Protein AF-A0A969GDG1-F1 (afdb_monomer_lite)

Sequence (138 aa):
MEKGYKIWYPQNDKEAIEKSVIDDVAILPSLPHFENSINSIISEIDVIWFDANKPVNFFEVEHSTPIYSGLLRFNDVLLTIGKVDNFNIVADSERESKFGREVNRPTFRASKLSEKVTFLNYQNIYQWFINISSQEKL

Structure (mmCIF, N/CA/C/O backbone):
data_AF-A0A969GDG1-F1
#
_entry.id   AF-A0A969GDG1-F1
#
loop_
_atom_site.group_PDB
_atom_site.id
_atom_site.type_symbol
_atom_site.label_atom_id
_atom_site.label_alt_id
_atom_site.label_comp_id
_atom_site.label_asym_id
_atom_site.label_entity_id
_atom_site.label_seq_id
_atom_site.pdbx_PDB_ins_code
_atom_site.Cartn_x
_atom_site.Cartn_y
_atom_site.Cartn_z
_atom_site.occupancy
_atom_site.B_iso_or_equiv
_atom_site.auth_seq_id
_atom_site.auth_comp_id
_atom_site.auth_asym_id
_atom_site.auth_atom_id
_atom_site.pdbx_PDB_model_num
ATOM 1 N N . MET A 1 1 ? 0.940 -23.645 4.297 1.00 44.00 1 MET A N 1
ATOM 2 C CA . MET A 1 1 ? 1.827 -22.638 3.684 1.00 44.00 1 MET A CA 1
ATOM 3 C C . MET A 1 1 ? 2.497 -23.303 2.488 1.00 44.00 1 MET A C 1
ATOM 5 O O . MET A 1 1 ? 3.371 -24.122 2.699 1.00 44.00 1 MET A O 1
ATOM 9 N N . GLU A 1 2 ? 2.010 -23.098 1.260 1.00 43.97 2 GLU A N 1
ATOM 10 C CA . GLU A 1 2 ? 2.427 -23.922 0.097 1.00 43.97 2 GLU A CA 1
ATOM 11 C C . GLU A 1 2 ? 3.107 -23.123 -1.028 1.00 43.97 2 GLU A C 1
ATOM 13 O O . GLU A 1 2 ? 3.573 -23.713 -1.994 1.00 43.97 2 GLU A O 1
ATOM 18 N N . LYS A 1 3 ? 3.214 -21.790 -0.916 1.00 56.88 3 LYS A N 1
ATOM 19 C CA . LYS A 1 3 ? 3.734 -20.943 -2.007 1.00 56.88 3 LYS A CA 1
ATOM 20 C C . LYS A 1 3 ? 5.175 -20.449 -1.870 1.00 56.88 3 LYS A C 1
ATOM 22 O O . LYS A 1 3 ? 5.673 -19.825 -2.795 1.00 56.88 3 LYS A O 1
ATOM 27 N N . GLY A 1 4 ? 5.872 -20.730 -0.767 1.00 72.75 4 GLY A N 1
ATOM 28 C CA . GLY A 1 4 ? 7.290 -20.357 -0.637 1.00 72.75 4 GLY A CA 1
ATOM 29 C C . GLY A 1 4 ? 7.574 -18.856 -0.815 1.00 72.75 4 GLY A C 1
ATOM 30 O O . GLY A 1 4 ? 8.692 -18.491 -1.185 1.00 72.75 4 GLY A O 1
ATOM 31 N N . TYR A 1 5 ? 6.572 -17.995 -0.587 1.00 84.44 5 TYR A N 1
ATOM 32 C CA . TYR A 1 5 ? 6.747 -16.550 -0.655 1.00 84.44 5 TYR A CA 1
ATOM 33 C C . TYR A 1 5 ? 7.775 -16.091 0.362 1.00 84.44 5 TYR A C 1
ATOM 35 O O . TYR A 1 5 ? 7.871 -16.627 1.470 1.00 84.44 5 TYR A O 1
ATOM 43 N N . LYS A 1 6 ? 8.529 -15.072 -0.037 1.00 88.62 6 LYS A N 1
ATOM 44 C CA . LYS A 1 6 ? 9.510 -14.443 0.828 1.00 88.62 6 LYS A CA 1
ATOM 45 C C . LYS A 1 6 ? 8.993 -13.102 1.307 1.00 88.62 6 LYS A C 1
ATOM 47 O O . LYS A 1 6 ? 8.387 -12.368 0.533 1.00 88.62 6 LYS A O 1
ATOM 52 N N . ILE A 1 7 ? 9.250 -12.770 2.562 1.00 89.56 7 ILE A N 1
ATOM 53 C CA . ILE A 1 7 ? 8.826 -11.503 3.151 1.00 89.56 7 ILE A CA 1
ATOM 54 C C . ILE A 1 7 ? 10.032 -10.587 3.286 1.00 89.56 7 ILE A C 1
ATOM 56 O O . ILE A 1 7 ? 11.091 -10.998 3.753 1.00 89.56 7 ILE A O 1
ATOM 60 N N . TRP A 1 8 ? 9.865 -9.335 2.893 1.00 91.62 8 TRP A N 1
ATOM 61 C CA . TRP A 1 8 ? 10.786 -8.263 3.225 1.00 91.62 8 TRP A CA 1
ATOM 62 C C . TRP A 1 8 ? 10.059 -7.187 4.028 1.00 91.62 8 TRP A C 1
ATOM 64 O O . TRP A 1 8 ? 8.874 -6.942 3.814 1.00 91.62 8 TRP A O 1
ATOM 74 N N . TYR A 1 9 ? 10.793 -6.556 4.935 1.00 90.56 9 TYR A N 1
ATOM 75 C CA . TYR A 1 9 ? 10.368 -5.406 5.720 1.00 90.56 9 TYR A CA 1
ATOM 76 C C . TYR A 1 9 ? 11.615 -4.603 6.151 1.00 90.56 9 TYR A C 1
ATOM 78 O O . TYR A 1 9 ? 12.728 -5.170 6.154 1.00 90.56 9 TYR A O 1
ATOM 86 N N . PRO A 1 10 ? 11.478 -3.301 6.470 1.00 86.56 10 PRO A N 1
ATOM 87 C CA . PRO A 1 10 ? 12.599 -2.425 6.795 1.00 86.56 10 PRO A CA 1
ATOM 88 C C . PRO A 1 10 ? 13.450 -2.933 7.963 1.00 86.56 10 PRO A C 1
ATOM 90 O O . PRO A 1 10 ? 12.981 -3.578 8.897 1.00 86.56 10 PRO A O 1
ATOM 93 N N . GLN A 1 11 ? 14.752 -2.635 7.922 1.00 71.88 11 GLN A N 1
ATOM 94 C CA . GLN A 1 11 ? 15.712 -3.170 8.893 1.00 71.88 11 GLN A CA 1
ATOM 95 C C . GLN A 1 11 ? 15.454 -2.692 10.327 1.00 71.88 11 GLN A C 1
ATOM 97 O O . GLN A 1 11 ? 15.701 -3.452 11.260 1.00 71.88 11 GLN A O 1
ATOM 102 N N . ASN A 1 12 ? 14.923 -1.480 10.495 1.00 70.94 12 ASN A N 1
ATOM 103 C CA . ASN A 1 12 ? 14.594 -0.925 11.809 1.00 70.94 12 ASN A CA 1
ATOM 104 C C . ASN A 1 12 ? 13.468 -1.708 12.510 1.00 70.94 12 ASN A C 1
ATOM 106 O O . ASN A 1 12 ? 13.399 -1.697 13.733 1.00 70.94 12 ASN A O 1
ATOM 110 N N . ASP A 1 13 ? 12.660 -2.455 11.752 1.00 65.88 13 ASP A N 1
ATOM 111 C CA . ASP A 1 13 ? 11.546 -3.247 12.278 1.00 65.88 13 ASP A CA 1
ATOM 112 C C . ASP A 1 13 ? 11.932 -4.723 12.516 1.00 65.88 13 ASP A C 1
ATOM 114 O O . ASP A 1 13 ? 11.159 -5.500 13.075 1.00 65.88 13 ASP A O 1
ATOM 118 N N . LYS A 1 14 ? 13.159 -5.137 12.147 1.00 62.78 14 LYS A N 1
ATOM 119 C CA . LYS A 1 14 ? 13.677 -6.516 12.324 1.00 62.78 14 LYS A CA 1
ATOM 120 C C . LYS A 1 14 ? 13.886 -6.935 13.770 1.00 62.78 14 LYS A C 1
ATOM 122 O O . LYS A 1 14 ? 13.854 -8.132 14.043 1.00 62.78 14 LYS A O 1
ATOM 127 N N . GLU A 1 15 ? 14.061 -5.990 14.683 1.00 57.09 15 GLU A N 1
ATOM 128 C CA . GLU A 1 15 ? 14.284 -6.287 16.101 1.00 57.09 15 GLU A CA 1
ATOM 129 C C . GLU A 1 15 ? 12.974 -6.508 16.877 1.00 57.09 15 GLU A C 1
ATOM 131 O O . GLU A 1 15 ? 12.999 -7.114 17.947 1.00 57.09 15 GLU A O 1
ATOM 136 N N . ALA A 1 16 ? 11.830 -6.076 16.329 1.00 59.38 16 ALA A N 1
ATOM 137 C CA . ALA A 1 16 ? 10.531 -6.104 17.005 1.00 59.38 16 ALA A CA 1
ATOM 138 C C . ALA A 1 16 ? 9.683 -7.361 16.723 1.00 59.38 16 ALA A C 1
ATOM 140 O O . ALA A 1 16 ? 8.634 -7.534 17.342 1.00 59.38 16 ALA A O 1
ATOM 141 N N . ILE A 1 17 ? 10.105 -8.242 15.807 1.00 61.72 17 ILE A N 1
ATOM 142 C CA . ILE A 1 17 ? 9.336 -9.443 15.443 1.00 61.72 17 ILE A CA 1
ATOM 143 C C . ILE A 1 17 ? 9.868 -10.656 16.207 1.00 61.72 17 ILE A C 1
ATOM 145 O O . ILE A 1 17 ? 11.030 -11.044 16.067 1.00 61.72 17 ILE A O 1
ATOM 149 N N . GLU A 1 18 ? 9.006 -11.276 17.014 1.00 57.34 18 GLU A N 1
ATOM 150 C CA . GLU A 1 18 ? 9.342 -12.496 17.746 1.00 57.34 18 GLU A CA 1
ATOM 151 C C . GLU A 1 18 ? 9.726 -13.625 16.777 1.00 57.34 18 GLU A C 1
ATOM 153 O O . GLU A 1 18 ? 8.998 -13.933 15.833 1.00 57.34 18 GLU A O 1
ATOM 158 N N . LYS A 1 19 ? 10.863 -14.288 17.033 1.00 55.69 19 LYS A N 1
ATOM 159 C CA . LYS A 1 19 ? 11.350 -15.422 16.222 1.00 55.69 19 LYS A CA 1
ATOM 160 C C . LYS A 1 19 ? 10.306 -16.533 16.046 1.00 55.69 19 LYS A C 1
ATOM 162 O O . LYS A 1 19 ? 10.242 -17.124 14.978 1.00 55.69 19 LYS A O 1
ATOM 167 N N . SER A 1 20 ? 9.447 -16.740 17.043 1.00 55.00 20 SER A N 1
ATOM 168 C CA . SER A 1 20 ? 8.332 -17.699 17.020 1.00 55.00 20 SER A CA 1
ATOM 169 C C . SER A 1 20 ? 7.312 -17.448 15.902 1.00 55.00 20 SER A C 1
ATOM 171 O O . SER A 1 20 ? 6.614 -18.373 15.499 1.00 55.00 20 SER A O 1
ATOM 173 N N . VAL A 1 21 ? 7.213 -16.217 15.389 1.00 58.66 21 VAL A N 1
ATOM 174 C CA . VAL A 1 21 ? 6.320 -15.845 14.275 1.00 58.66 21 VAL A CA 1
ATOM 175 C C . VAL A 1 21 ? 6.963 -16.152 12.914 1.00 58.66 21 VAL A C 1
ATOM 177 O O . VAL A 1 21 ? 6.272 -16.272 11.905 1.00 58.66 21 VAL A O 1
ATOM 180 N N . ILE A 1 22 ? 8.290 -16.288 12.880 1.00 61.12 22 ILE A N 1
ATOM 181 C CA . ILE A 1 22 ? 9.108 -16.323 11.662 1.00 61.12 22 ILE A CA 1
ATOM 182 C C . ILE A 1 22 ? 9.456 -17.754 11.232 1.00 61.12 22 ILE A C 1
ATOM 184 O O . ILE A 1 22 ? 9.777 -17.958 10.064 1.00 61.12 22 ILE A O 1
ATOM 188 N N . ASP A 1 23 ? 9.390 -18.735 12.136 1.00 56.66 23 ASP A N 1
ATOM 189 C CA . ASP A 1 23 ? 10.027 -20.052 11.963 1.00 56.66 23 ASP A CA 1
ATOM 190 C C . ASP A 1 23 ? 9.601 -20.840 10.697 1.00 56.66 23 ASP A C 1
ATOM 192 O O . ASP A 1 23 ? 10.374 -21.671 10.224 1.00 56.66 23 ASP A O 1
ATOM 196 N N . ASP A 1 24 ? 8.459 -20.518 10.073 1.00 61.56 24 ASP A N 1
ATOM 197 C CA . ASP A 1 24 ? 7.986 -21.136 8.818 1.00 61.56 24 ASP A CA 1
ATOM 198 C C . ASP A 1 24 ? 8.042 -20.213 7.574 1.00 61.56 24 ASP A C 1
ATOM 200 O O . ASP A 1 24 ? 7.622 -20.606 6.479 1.00 61.56 24 ASP A O 1
ATOM 204 N N . VAL A 1 25 ? 8.551 -18.979 7.698 1.00 70.25 25 VAL A N 1
ATOM 205 C CA . VAL A 1 25 ? 8.508 -17.955 6.638 1.00 70.25 25 VAL A CA 1
ATOM 206 C C . VAL A 1 25 ? 9.906 -17.510 6.205 1.00 70.25 25 VAL A C 1
ATOM 208 O O . VAL A 1 25 ? 10.740 -17.085 7.001 1.00 70.25 25 VAL A 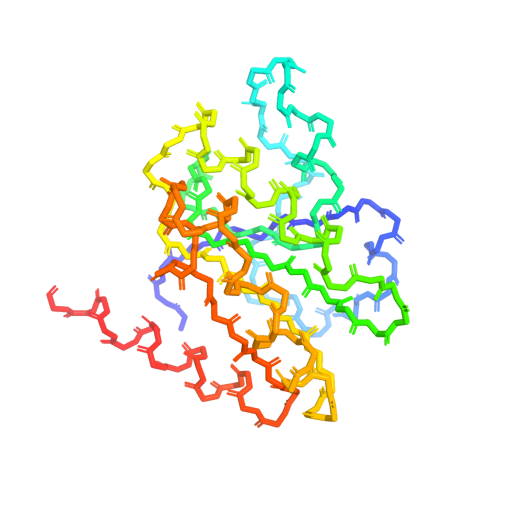O 1
ATOM 211 N N . ALA A 1 26 ? 10.163 -17.533 4.894 1.00 82.00 26 ALA A N 1
ATOM 212 C CA . ALA A 1 26 ? 11.433 -17.084 4.334 1.00 82.00 26 ALA A CA 1
ATOM 213 C C . ALA A 1 26 ? 11.548 -15.548 4.365 1.00 82.00 26 ALA A C 1
ATOM 215 O O . ALA A 1 26 ? 10.949 -14.857 3.545 1.00 82.00 26 ALA A O 1
ATOM 216 N N . ILE A 1 27 ? 12.357 -14.994 5.271 1.00 86.38 27 ILE A N 1
ATOM 217 C CA . ILE A 1 27 ? 12.655 -13.554 5.287 1.00 86.38 27 ILE A CA 1
ATOM 218 C C . ILE A 1 27 ? 13.789 -13.229 4.310 1.00 86.38 27 ILE A C 1
ATOM 220 O O . ILE A 1 27 ? 14.850 -13.857 4.322 1.00 86.38 27 ILE A O 1
ATOM 224 N N . LEU A 1 28 ? 13.594 -12.201 3.486 1.00 86.75 28 LEU A N 1
ATOM 225 C CA . LEU A 1 28 ? 14.643 -11.634 2.650 1.00 86.75 28 LEU A CA 1
ATOM 226 C C . LEU A 1 28 ? 15.606 -10.779 3.494 1.00 86.75 28 LEU A C 1
ATOM 228 O O . LEU A 1 28 ? 15.179 -9.852 4.195 1.00 86.75 28 LEU A O 1
ATOM 232 N N . PRO A 1 29 ? 16.928 -11.022 3.407 1.00 84.56 29 PRO A N 1
ATOM 233 C CA . PRO A 1 29 ? 17.907 -10.252 4.169 1.00 84.56 29 PRO A CA 1
ATOM 234 C C . PRO A 1 29 ? 17.970 -8.790 3.707 1.00 84.56 29 PRO A C 1
ATOM 236 O O . PRO A 1 29 ? 18.177 -7.902 4.533 1.00 84.56 29 PRO A O 1
ATOM 239 N N . SER A 1 30 ? 17.720 -8.536 2.421 1.00 88.44 30 SER A N 1
ATOM 240 C CA . SER A 1 30 ? 17.712 -7.214 1.794 1.00 88.44 30 SER A CA 1
ATOM 241 C C . SER A 1 30 ? 16.587 -7.094 0.767 1.00 88.44 30 SER A C 1
ATOM 243 O O . SER A 1 30 ? 16.103 -8.100 0.242 1.00 88.44 30 SER A O 1
ATOM 245 N N . LEU A 1 31 ? 16.184 -5.855 0.477 1.00 89.06 31 LEU A N 1
ATOM 246 C CA . LEU A 1 31 ? 15.214 -5.564 -0.573 1.00 89.06 31 LEU A CA 1
ATOM 247 C C . LEU A 1 31 ? 15.834 -5.939 -1.932 1.00 89.06 31 LEU A C 1
ATOM 249 O O . LEU A 1 31 ? 16.981 -5.552 -2.187 1.00 89.06 31 LEU A O 1
ATOM 253 N N . PRO A 1 32 ? 15.133 -6.685 -2.804 1.00 90.12 32 PRO A N 1
ATOM 254 C CA . PRO A 1 32 ? 15.561 -6.869 -4.187 1.00 90.12 32 PRO A CA 1
ATOM 255 C C . PRO A 1 32 ? 15.732 -5.519 -4.890 1.00 90.12 32 PRO A C 1
ATOM 257 O O . PRO A 1 32 ? 14.993 -4.579 -4.625 1.00 90.12 32 PRO A O 1
ATOM 260 N N . HIS A 1 33 ? 16.715 -5.407 -5.780 1.00 87.00 33 HIS A N 1
ATOM 261 C CA . HIS A 1 33 ? 16.999 -4.135 -6.439 1.00 87.00 33 HIS A CA 1
ATOM 262 C C . HIS A 1 33 ? 15.894 -3.761 -7.440 1.00 87.00 33 HIS A C 1
ATOM 264 O O . HIS A 1 33 ? 15.575 -4.546 -8.335 1.00 87.00 33 HIS A O 1
ATOM 270 N N . PHE A 1 34 ? 15.365 -2.545 -7.302 1.00 86.81 34 PHE A N 1
ATOM 271 C CA . PHE A 1 34 ? 14.474 -1.895 -8.264 1.00 86.81 34 PHE A CA 1
ATOM 272 C C . PHE A 1 34 ? 15.185 -0.720 -8.943 1.00 86.81 34 PHE A C 1
ATOM 274 O O . PHE A 1 34 ? 16.255 -0.298 -8.503 1.00 86.81 34 PHE A O 1
ATOM 281 N N . GLU A 1 35 ? 14.584 -0.159 -9.996 1.00 84.38 35 GLU A N 1
ATOM 282 C CA . GLU A 1 35 ? 15.093 1.069 -10.615 1.00 84.38 35 GLU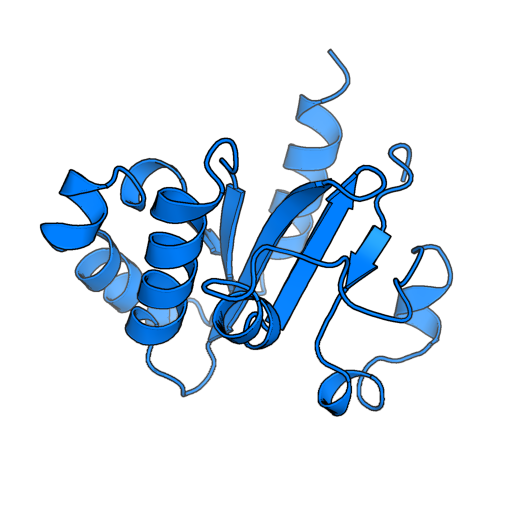 A CA 1
ATOM 283 C C . GLU A 1 35 ? 15.283 2.185 -9.570 1.00 84.38 35 GLU A C 1
ATOM 285 O O . GLU A 1 35 ? 14.476 2.353 -8.651 1.00 84.38 35 GLU A O 1
ATOM 290 N N . ASN A 1 36 ? 16.357 2.971 -9.712 1.00 77.06 36 ASN A N 1
ATOM 291 C CA . ASN A 1 36 ? 16.774 3.946 -8.696 1.00 77.06 36 ASN A CA 1
ATOM 292 C C . ASN A 1 36 ? 15.680 4.962 -8.325 1.00 77.06 36 ASN A C 1
ATOM 294 O O . ASN A 1 36 ? 15.653 5.431 -7.192 1.00 77.06 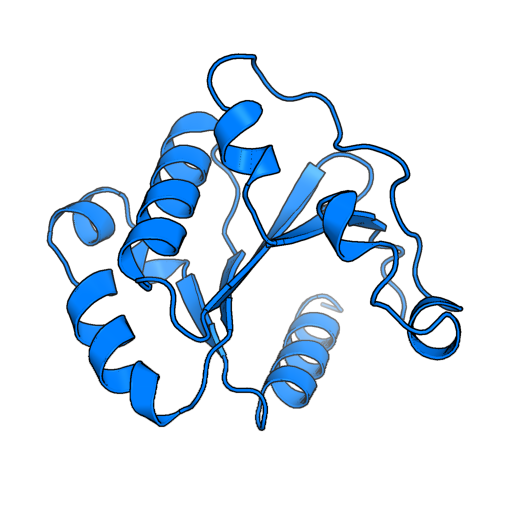36 ASN A O 1
ATOM 298 N N . SER A 1 37 ? 14.786 5.297 -9.260 1.00 84.75 37 SER A N 1
ATOM 299 C CA . SER A 1 37 ? 13.691 6.252 -9.058 1.00 84.75 37 SER A CA 1
ATOM 300 C C . SER A 1 37 ? 12.623 5.774 -8.070 1.00 84.75 37 SER A C 1
ATOM 302 O O . SER A 1 37 ? 11.960 6.614 -7.471 1.00 84.75 37 SER A O 1
ATOM 304 N N . ILE A 1 38 ? 12.457 4.457 -7.887 1.00 90.00 38 ILE A N 1
ATOM 305 C CA . ILE A 1 38 ? 11.398 3.876 -7.044 1.00 90.00 38 ILE A CA 1
ATOM 306 C C . ILE A 1 38 ? 11.943 3.165 -5.802 1.00 90.00 38 ILE A C 1
ATOM 308 O O . ILE A 1 38 ? 11.210 2.933 -4.842 1.00 90.00 38 ILE A O 1
ATOM 312 N N . ASN A 1 39 ? 13.237 2.838 -5.785 1.00 90.44 39 ASN A N 1
ATOM 313 C CA . ASN A 1 39 ? 13.834 2.040 -4.718 1.00 90.44 39 ASN A CA 1
ATOM 314 C C . ASN A 1 39 ? 13.715 2.698 -3.330 1.00 90.44 39 ASN A C 1
ATOM 316 O O . ASN A 1 39 ? 13.478 1.994 -2.352 1.00 90.44 39 ASN A O 1
ATOM 320 N N . SER A 1 40 ? 13.829 4.030 -3.235 1.00 90.94 40 SER A N 1
ATOM 321 C CA . SER A 1 40 ? 13.633 4.751 -1.966 1.00 90.94 40 SER A CA 1
ATOM 322 C C . SER A 1 40 ? 12.189 4.661 -1.469 1.00 90.94 40 SER A C 1
ATOM 324 O O . SER A 1 40 ? 11.966 4.378 -0.300 1.00 90.94 40 SER A O 1
ATOM 326 N N . ILE A 1 41 ? 11.213 4.807 -2.368 1.00 92.75 41 ILE A N 1
ATOM 327 C CA . ILE A 1 41 ? 9.780 4.733 -2.051 1.00 92.75 41 ILE A CA 1
ATOM 328 C C . ILE A 1 41 ? 9.412 3.330 -1.562 1.00 92.75 41 ILE A C 1
ATOM 330 O O . ILE A 1 41 ? 8.763 3.182 -0.533 1.00 92.75 41 ILE A O 1
ATOM 334 N N . ILE A 1 42 ? 9.867 2.288 -2.263 1.00 92.81 42 ILE A N 1
ATOM 335 C CA . ILE A 1 42 ? 9.610 0.894 -1.871 1.00 92.81 42 ILE A CA 1
ATOM 336 C C . ILE A 1 42 ? 10.258 0.577 -0.525 1.00 92.81 42 ILE A C 1
ATOM 338 O O . ILE A 1 42 ? 9.684 -0.165 0.265 1.00 92.81 42 ILE A O 1
ATOM 342 N N . SER A 1 43 ? 11.438 1.140 -0.250 1.00 91.75 43 SER A N 1
ATOM 343 C CA . SER A 1 43 ? 12.134 0.908 1.017 1.00 91.75 43 SER A CA 1
ATOM 344 C C . SER A 1 43 ? 11.430 1.505 2.237 1.00 91.75 43 SER A C 1
ATOM 346 O O . SER A 1 43 ? 11.757 1.127 3.358 1.00 91.75 43 SER A O 1
ATOM 348 N N . GLU A 1 44 ? 10.474 2.410 2.023 1.00 92.19 44 GLU A N 1
ATOM 349 C CA . GLU A 1 44 ? 9.627 2.962 3.080 1.00 92.19 44 GLU A CA 1
ATOM 350 C C . GLU A 1 44 ? 8.374 2.119 3.332 1.00 92.19 44 GLU A C 1
ATOM 352 O O . GLU A 1 44 ? 7.664 2.407 4.284 1.00 92.19 44 GLU A O 1
ATOM 357 N N . ILE A 1 45 ? 8.063 1.119 2.503 1.00 94.00 45 ILE A N 1
ATOM 358 C CA . ILE A 1 45 ? 6.867 0.287 2.687 1.00 94.00 45 ILE A CA 1
ATOM 359 C C . ILE A 1 45 ? 7.114 -0.727 3.804 1.00 94.00 45 ILE A C 1
ATOM 361 O O . ILE A 1 45 ? 8.112 -1.450 3.776 1.00 94.00 45 ILE A O 1
ATOM 365 N N . ASP A 1 46 ? 6.172 -0.819 4.743 1.00 92.12 46 ASP A N 1
ATOM 366 C CA . ASP A 1 46 ? 6.342 -1.594 5.975 1.00 92.12 46 ASP A CA 1
ATOM 367 C C . ASP A 1 46 ? 6.555 -3.087 5.722 1.00 92.12 46 ASP A C 1
ATOM 369 O O . ASP A 1 46 ? 7.432 -3.704 6.322 1.00 92.12 46 ASP A O 1
ATOM 373 N N . VAL A 1 47 ? 5.769 -3.702 4.831 1.00 92.31 47 VAL A N 1
ATOM 374 C CA . VAL A 1 47 ? 5.931 -5.123 4.493 1.00 92.31 47 VAL A CA 1
ATOM 375 C C . VAL A 1 47 ? 5.668 -5.368 3.014 1.00 92.31 47 VAL A C 1
ATOM 377 O O . VAL A 1 47 ? 4.700 -4.876 2.434 1.00 92.31 47 VAL A O 1
ATOM 380 N N . ILE A 1 48 ? 6.506 -6.203 2.400 1.00 93.44 48 ILE A N 1
ATOM 381 C CA . ILE A 1 48 ? 6.370 -6.623 1.007 1.00 93.44 48 ILE A CA 1
ATOM 382 C C . ILE A 1 48 ? 6.544 -8.131 0.911 1.00 93.44 48 ILE A C 1
ATOM 384 O O . ILE A 1 48 ? 7.475 -8.709 1.475 1.00 93.44 48 ILE A O 1
ATOM 388 N N . TRP A 1 49 ? 5.656 -8.782 0.169 1.00 92.00 49 TRP A N 1
ATOM 389 C CA . TRP A 1 49 ? 5.790 -10.198 -0.155 1.00 92.00 49 TRP A CA 1
ATOM 390 C C . TRP A 1 49 ? 6.316 -10.370 -1.565 1.00 92.00 49 TRP A C 1
ATOM 392 O O . TRP A 1 49 ? 5.932 -9.643 -2.483 1.00 92.00 49 TRP A O 1
ATOM 402 N N . PHE A 1 50 ? 7.155 -11.381 -1.733 1.00 90.44 50 PHE A N 1
ATOM 403 C CA . PHE A 1 50 ? 7.840 -11.690 -2.969 1.00 90.44 50 PHE A CA 1
ATOM 404 C C . PHE A 1 50 ? 7.582 -13.125 -3.408 1.00 90.44 50 PHE A C 1
ATOM 406 O O . PHE A 1 50 ? 7.751 -14.068 -2.633 1.00 90.44 50 PHE A O 1
ATOM 413 N N . ASP A 1 51 ? 7.275 -13.277 -4.692 1.00 88.00 51 ASP A N 1
ATOM 414 C CA . ASP A 1 51 ? 7.442 -14.529 -5.420 1.00 88.00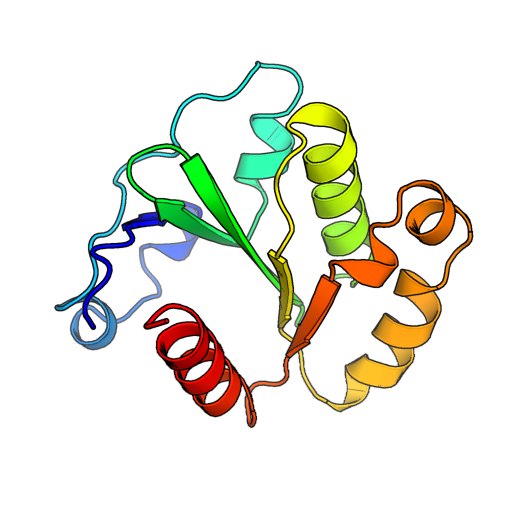 51 ASP A CA 1
ATOM 415 C C . ASP A 1 51 ? 8.810 -14.517 -6.109 1.00 88.00 51 ASP A C 1
ATOM 417 O O . ASP A 1 51 ? 9.060 -13.741 -7.040 1.00 88.00 51 ASP A O 1
ATOM 421 N N . ALA A 1 52 ? 9.737 -15.325 -5.595 1.00 85.00 52 ALA A N 1
ATOM 422 C CA . ALA A 1 52 ? 11.164 -15.238 -5.889 1.00 85.00 52 ALA A CA 1
ATOM 423 C C . ALA A 1 52 ? 11.729 -13.819 -5.655 1.00 85.00 52 ALA A C 1
ATOM 425 O O . ALA A 1 52 ? 12.083 -13.493 -4.524 1.00 85.00 52 ALA A O 1
ATOM 426 N N . ASN A 1 53 ? 11.820 -13.000 -6.710 1.00 85.81 53 ASN A N 1
ATOM 427 C CA . ASN A 1 53 ? 12.298 -11.610 -6.677 1.00 85.81 53 ASN A CA 1
ATOM 428 C C . ASN A 1 53 ? 11.239 -10.606 -7.173 1.00 85.81 53 ASN A C 1
ATOM 430 O O . ASN A 1 53 ? 11.541 -9.426 -7.326 1.00 85.81 53 ASN A O 1
ATOM 434 N N . LYS A 1 54 ? 10.013 -11.057 -7.465 1.00 89.00 54 LYS A N 1
ATOM 435 C CA . LYS A 1 54 ? 8.920 -10.199 -7.932 1.00 89.00 54 LYS A CA 1
ATOM 436 C C . LYS A 1 54 ? 8.019 -9.835 -6.757 1.00 89.00 54 LYS A C 1
ATOM 438 O O . LYS A 1 54 ? 7.556 -10.754 -6.083 1.00 89.00 54 LYS A O 1
ATOM 443 N N . PRO A 1 55 ? 7.755 -8.546 -6.501 1.00 91.75 55 PRO A N 1
ATOM 444 C CA . PRO A 1 55 ? 6.829 -8.173 -5.447 1.00 91.75 55 PRO A CA 1
ATOM 445 C C . PRO A 1 55 ? 5.395 -8.535 -5.859 1.00 91.75 55 PRO A C 1
ATOM 447 O O . PRO A 1 55 ? 4.997 -8.300 -7.000 1.00 91.75 55 PRO A O 1
ATOM 450 N N . VAL A 1 56 ? 4.630 -9.117 -4.936 1.00 91.12 56 VAL A N 1
ATOM 451 C CA . VAL A 1 56 ? 3.261 -9.606 -5.187 1.00 91.12 56 VAL A CA 1
ATOM 452 C C . VAL A 1 56 ? 2.215 -9.006 -4.251 1.00 91.12 56 VAL A C 1
ATOM 454 O O . VAL A 1 56 ? 1.051 -8.916 -4.636 1.00 91.12 56 VAL A O 1
ATOM 457 N N . ASN A 1 57 ? 2.615 -8.582 -3.049 1.00 92.50 57 ASN A N 1
ATOM 458 C CA . ASN A 1 57 ? 1.758 -7.872 -2.101 1.00 92.50 57 ASN A CA 1
ATOM 459 C C . ASN A 1 57 ? 2.556 -6.798 -1.368 1.00 92.50 57 ASN A C 1
ATOM 461 O O . ASN A 1 57 ? 3.709 -7.029 -1.006 1.00 92.50 57 ASN A O 1
ATOM 465 N N . PHE A 1 58 ? 1.908 -5.667 -1.108 1.00 95.25 58 PHE A N 1
ATOM 466 C CA . PHE A 1 58 ? 2.451 -4.550 -0.341 1.00 95.25 58 PHE A CA 1
ATOM 467 C C . PHE A 1 58 ? 1.511 -4.222 0.814 1.00 95.25 58 PHE A C 1
ATOM 469 O O . PHE A 1 58 ? 0.288 -4.247 0.638 1.00 95.25 58 PHE A O 1
ATOM 476 N N . PHE A 1 59 ? 2.074 -3.911 1.976 1.00 94.38 59 PHE A N 1
ATOM 477 C CA . PHE A 1 59 ? 1.324 -3.595 3.183 1.00 94.38 59 PHE A CA 1
ATOM 478 C C . PHE A 1 59 ? 1.903 -2.366 3.873 1.00 94.38 59 PHE A C 1
ATOM 480 O O . PHE A 1 59 ? 3.116 -2.240 4.010 1.00 94.38 59 PHE A O 1
ATOM 487 N N . GLU A 1 60 ? 1.000 -1.514 4.338 1.00 94.12 60 GLU A N 1
ATOM 488 C CA . GLU A 1 60 ? 1.270 -0.330 5.154 1.00 94.12 60 GLU A CA 1
ATOM 489 C C . GLU A 1 60 ? 0.446 -0.443 6.434 1.00 94.12 60 GLU A C 1
ATOM 491 O O . GLU A 1 60 ? -0.773 -0.617 6.373 1.00 94.12 60 GLU A O 1
ATOM 496 N N . VAL A 1 61 ? 1.104 -0.377 7.585 1.00 90.94 61 VAL A N 1
ATOM 497 C CA . VAL A 1 61 ? 0.536 -0.524 8.921 1.00 90.94 61 VAL A CA 1
ATOM 498 C C . VAL A 1 61 ? 0.374 0.863 9.545 1.00 90.94 61 VAL A C 1
ATOM 500 O O . VAL A 1 61 ? 1.274 1.460 10.128 1.00 90.94 61 VAL A O 1
ATOM 503 N N . GLU A 1 62 ? -0.832 1.403 9.427 1.00 85.88 62 GLU A N 1
ATOM 504 C CA . GLU A 1 62 ? -1.121 2.811 9.675 1.00 85.88 62 GLU A CA 1
ATOM 505 C C . GLU A 1 62 ? -1.802 3.021 11.036 1.00 85.88 62 GLU A C 1
ATOM 507 O O . GLU A 1 62 ? -3.033 3.049 11.140 1.00 85.88 62 GLU A O 1
ATOM 512 N N . HIS A 1 63 ? -1.002 3.243 12.083 1.00 78.88 63 HIS A N 1
ATOM 513 C CA . HIS A 1 63 ? -1.493 3.532 13.439 1.00 78.88 63 HIS A CA 1
ATOM 514 C C . HIS A 1 63 ? -1.827 5.024 13.646 1.00 78.88 63 HIS A C 1
ATOM 516 O O . HIS A 1 63 ? -2.979 5.409 13.872 1.00 78.88 63 HIS A O 1
ATOM 522 N N . SER A 1 64 ? -0.821 5.896 13.531 1.00 69.69 64 SER A N 1
ATOM 523 C CA . SER A 1 64 ? -0.922 7.349 13.763 1.00 69.69 64 SER A CA 1
ATOM 524 C C . SER A 1 64 ? -0.573 8.182 12.525 1.00 69.69 64 SER A C 1
ATOM 526 O O . SER A 1 64 ? -1.107 9.282 12.357 1.00 69.69 64 SER A O 1
ATOM 528 N N . THR A 1 65 ? 0.246 7.632 11.629 1.00 70.88 65 THR A N 1
ATOM 529 C CA . THR A 1 65 ? 0.636 8.225 10.344 1.00 70.88 65 THR A CA 1
ATOM 530 C C . THR A 1 65 ? -0.587 8.434 9.426 1.00 70.88 65 THR A C 1
ATOM 532 O O . THR A 1 65 ? -1.639 7.813 9.625 1.00 70.88 65 THR A O 1
ATOM 535 N N . PRO A 1 66 ? -0.580 9.406 8.491 1.00 84.75 66 PRO A N 1
ATOM 536 C CA . PRO A 1 66 ? -1.689 9.585 7.556 1.00 84.75 66 PRO A CA 1
ATOM 537 C C . PRO A 1 66 ? -1.739 8.466 6.503 1.00 84.75 66 PRO A C 1
ATOM 539 O O . PRO A 1 66 ? -0.814 8.352 5.710 1.00 84.75 66 PRO A O 1
ATOM 542 N N . ILE A 1 67 ? -2.876 7.757 6.405 1.00 90.31 67 ILE A N 1
ATOM 543 C CA . ILE A 1 67 ? -3.173 6.752 5.353 1.00 90.31 67 ILE A CA 1
ATOM 544 C C . ILE A 1 67 ? -2.808 7.255 3.946 1.00 90.31 67 ILE A C 1
ATOM 546 O O . ILE A 1 67 ? -2.316 6.506 3.106 1.00 90.31 67 ILE A O 1
ATOM 550 N N . TYR A 1 68 ? -3.014 8.545 3.694 1.00 93.00 68 TYR A N 1
ATOM 551 C CA . TYR A 1 68 ? -2.652 9.205 2.451 1.00 93.00 68 TYR A CA 1
ATOM 552 C C . TYR A 1 68 ? -1.188 8.998 2.039 1.00 93.00 68 TYR A C 1
ATOM 554 O O . TYR A 1 68 ? -0.920 8.849 0.849 1.00 93.00 68 TYR A O 1
ATOM 562 N N . SER A 1 69 ? -0.253 8.968 2.990 1.00 92.94 69 SER A N 1
ATOM 563 C CA . SER A 1 69 ? 1.168 8.752 2.712 1.00 92.94 69 SER A CA 1
ATOM 564 C C . SER A 1 69 ? 1.437 7.330 2.217 1.00 92.94 69 SER A C 1
ATOM 566 O O . SER A 1 69 ? 2.151 7.161 1.231 1.00 92.94 69 SER A O 1
ATOM 568 N N . GLY A 1 70 ? 0.833 6.308 2.835 1.00 94.94 70 GLY A N 1
ATOM 569 C CA . GLY A 1 70 ? 0.864 4.935 2.312 1.00 94.94 70 GLY A CA 1
ATOM 570 C C . GLY A 1 70 ? 0.243 4.827 0.915 1.00 94.94 70 GLY A C 1
ATOM 571 O O . GLY A 1 70 ? 0.846 4.275 -0.004 1.00 94.94 70 GLY A O 1
ATOM 572 N N . LEU A 1 71 ? -0.918 5.456 0.698 1.00 97.19 71 LEU A N 1
ATOM 573 C CA . LEU A 1 71 ? -1.576 5.462 -0.616 1.00 97.19 71 LEU A CA 1
ATOM 574 C C . LEU A 1 71 ? -0.734 6.132 -1.712 1.00 97.19 71 LEU A C 1
ATOM 576 O O . LEU A 1 71 ? -0.757 5.676 -2.853 1.00 97.19 71 LEU A O 1
ATOM 580 N N . LEU A 1 72 ? 0.005 7.199 -1.396 1.00 96.50 72 LEU A N 1
ATOM 581 C CA . LEU A 1 72 ? 0.919 7.826 -2.353 1.00 96.50 72 LEU A CA 1
ATOM 582 C C . LEU A 1 72 ? 2.073 6.895 -2.732 1.00 96.50 72 LEU A C 1
ATOM 584 O O . LEU A 1 72 ? 2.301 6.700 -3.924 1.00 96.50 72 LEU A O 1
ATOM 588 N N . ARG A 1 73 ? 2.724 6.253 -1.752 1.00 95.50 73 ARG A N 1
ATOM 589 C CA . ARG A 1 73 ? 3.796 5.276 -2.010 1.00 95.50 73 ARG A CA 1
ATOM 590 C C . ARG A 1 73 ? 3.301 4.136 -2.906 1.00 95.50 73 ARG A C 1
ATOM 592 O O . ARG A 1 73 ? 3.945 3.794 -3.895 1.00 95.50 73 ARG A O 1
ATOM 599 N N . PHE A 1 74 ? 2.105 3.610 -2.638 1.00 96.88 74 PHE A N 1
ATOM 600 C CA . PHE A 1 74 ? 1.474 2.600 -3.495 1.00 96.88 74 PHE A CA 1
ATOM 601 C C . PHE A 1 74 ? 1.170 3.105 -4.904 1.00 96.88 74 PHE A C 1
ATOM 603 O O . PHE A 1 74 ? 1.355 2.375 -5.878 1.00 96.88 74 PHE A O 1
ATOM 610 N N . ASN A 1 75 ? 0.718 4.351 -5.032 1.00 96.88 75 ASN A N 1
ATOM 611 C CA . ASN A 1 75 ? 0.445 4.956 -6.328 1.00 96.88 75 ASN A CA 1
ATOM 612 C C . ASN A 1 75 ? 1.717 5.074 -7.175 1.00 96.88 75 ASN A C 1
ATOM 614 O O . ASN A 1 75 ? 1.694 4.747 -8.360 1.00 96.88 75 ASN A O 1
ATOM 618 N N . ASP A 1 76 ? 2.825 5.490 -6.563 1.00 95.38 76 ASP A N 1
ATOM 619 C CA . ASP A 1 76 ? 4.121 5.600 -7.231 1.00 95.38 76 ASP A CA 1
ATOM 620 C C . ASP A 1 76 ? 4.644 4.222 -7.661 1.00 95.38 76 ASP A C 1
ATOM 622 O O . ASP A 1 76 ? 5.112 4.058 -8.793 1.00 95.38 76 ASP A O 1
ATOM 626 N N . VAL A 1 77 ? 4.487 3.200 -6.811 1.00 95.06 77 VAL A N 1
ATOM 627 C CA . VAL A 1 77 ? 4.814 1.803 -7.149 1.00 95.06 77 VAL A CA 1
ATOM 628 C C . VAL A 1 77 ? 3.987 1.309 -8.334 1.00 95.06 77 VAL A C 1
ATOM 630 O O . VAL A 1 77 ? 4.550 0.774 -9.292 1.00 95.06 77 VAL A O 1
ATOM 633 N N . LEU A 1 78 ? 2.666 1.509 -8.300 1.00 95.19 78 LEU A N 1
ATOM 634 C CA . LEU A 1 78 ? 1.753 1.078 -9.359 1.00 95.19 78 LEU A CA 1
ATOM 635 C C . LEU A 1 78 ? 2.106 1.715 -10.707 1.00 95.19 78 LEU A C 1
ATOM 637 O O . LEU A 1 78 ? 2.137 1.020 -11.724 1.00 95.19 78 LEU A O 1
ATOM 641 N N . LEU A 1 79 ? 2.377 3.022 -10.711 1.00 93.81 79 LEU A N 1
ATOM 642 C CA . LEU A 1 79 ? 2.687 3.775 -11.926 1.00 93.81 79 LEU A CA 1
ATOM 643 C C . LEU A 1 79 ? 4.082 3.467 -12.484 1.00 93.81 79 LEU A C 1
ATOM 645 O O . LEU A 1 79 ? 4.283 3.616 -13.688 1.00 93.81 79 LEU A O 1
ATOM 649 N N . THR A 1 80 ? 5.023 3.031 -11.641 1.00 92.50 80 THR A N 1
ATOM 650 C CA . THR A 1 80 ? 6.418 2.810 -12.051 1.00 92.50 80 THR A CA 1
ATOM 651 C C . THR A 1 80 ? 6.706 1.357 -12.416 1.00 92.50 80 THR A C 1
ATOM 653 O O . THR A 1 80 ? 7.235 1.084 -13.489 1.00 92.50 80 THR A O 1
ATOM 656 N N . ILE A 1 81 ? 6.365 0.404 -11.543 1.00 88.00 81 ILE A N 1
ATOM 657 C CA . ILE A 1 81 ? 6.711 -1.012 -11.754 1.00 88.00 81 ILE A CA 1
ATOM 658 C C . ILE A 1 81 ? 5.670 -1.699 -12.647 1.00 88.00 81 ILE A C 1
ATOM 660 O O . ILE A 1 81 ? 6.007 -2.572 -13.453 1.00 88.00 81 ILE A O 1
ATOM 664 N N . GLY A 1 82 ? 4.399 -1.303 -12.520 1.00 76.69 82 GLY A N 1
ATOM 665 C CA . GLY A 1 82 ? 3.272 -1.994 -13.141 1.00 76.69 82 GLY A CA 1
ATOM 666 C C . GLY A 1 82 ? 3.126 -3.447 -12.660 1.00 76.69 82 GLY A C 1
ATOM 667 O O . GLY A 1 82 ? 3.986 -4.000 -11.981 1.00 76.69 82 GLY A O 1
ATOM 668 N N . LYS A 1 83 ? 2.017 -4.106 -13.020 1.00 79.44 83 LYS A N 1
ATOM 669 C CA . LYS A 1 83 ? 1.766 -5.542 -12.738 1.00 79.44 83 LYS A CA 1
ATOM 670 C C . LYS A 1 83 ? 1.676 -5.932 -11.252 1.00 79.44 83 LYS A C 1
ATOM 672 O O . LYS A 1 83 ? 1.735 -7.117 -10.937 1.00 79.44 83 LYS A O 1
ATOM 677 N N . VAL A 1 84 ? 1.532 -4.960 -10.357 1.00 83.25 84 VAL A N 1
ATOM 678 C CA . VAL A 1 84 ? 1.192 -5.195 -8.952 1.00 83.25 84 VAL A CA 1
ATOM 679 C C . VAL A 1 84 ? -0.291 -4.910 -8.780 1.00 83.25 84 VAL A C 1
ATOM 681 O O . VAL A 1 84 ? -0.750 -3.807 -9.080 1.00 83.25 84 VAL A O 1
ATOM 684 N N . ASP A 1 85 ? -1.021 -5.902 -8.280 1.00 85.69 85 ASP A N 1
ATOM 685 C CA . ASP A 1 85 ? -2.475 -5.821 -8.136 1.00 85.69 85 ASP A CA 1
ATOM 686 C C . ASP A 1 85 ? -2.952 -5.823 -6.682 1.00 85.69 85 ASP A C 1
ATOM 688 O O . ASP A 1 85 ? -4.122 -5.541 -6.445 1.00 85.69 85 ASP A O 1
ATOM 692 N N . ASN A 1 86 ? -2.058 -6.075 -5.718 1.00 91.94 86 ASN A N 1
ATOM 693 C CA . ASN A 1 86 ? -2.427 -6.231 -4.313 1.00 91.94 86 ASN A CA 1
ATOM 694 C C . ASN A 1 86 ? -1.680 -5.241 -3.413 1.00 91.94 86 ASN A C 1
ATOM 696 O O . ASN A 1 86 ? -0.519 -5.447 -3.040 1.00 91.94 86 ASN A O 1
ATOM 700 N N . PHE A 1 87 ? -2.382 -4.179 -3.034 1.00 96.62 87 PHE A N 1
ATOM 701 C CA . PHE A 1 87 ? -1.950 -3.217 -2.028 1.00 96.62 87 PHE A CA 1
ATOM 702 C C . PHE A 1 87 ? -2.866 -3.304 -0.812 1.00 96.62 87 PHE A C 1
ATOM 704 O O . PHE A 1 87 ? -4.070 -3.519 -0.950 1.00 96.62 87 PHE A O 1
ATOM 711 N N . ASN A 1 88 ? -2.326 -3.119 0.388 1.00 95.88 88 ASN A N 1
ATOM 712 C CA . ASN A 1 88 ? -3.092 -3.303 1.613 1.00 95.88 88 ASN A CA 1
ATOM 713 C C . ASN A 1 88 ? -2.753 -2.221 2.638 1.00 95.88 88 ASN A C 1
ATOM 715 O O . ASN A 1 88 ? -1.589 -2.002 2.961 1.00 95.88 88 ASN A O 1
ATOM 719 N N . ILE A 1 89 ? -3.780 -1.568 3.170 1.00 95.38 89 ILE A N 1
ATOM 720 C CA . ILE A 1 89 ? -3.668 -0.687 4.334 1.00 95.38 89 ILE A CA 1
ATOM 721 C C . ILE A 1 89 ? -4.169 -1.480 5.533 1.00 95.38 89 ILE A C 1
ATOM 723 O O . ILE A 1 89 ? -5.331 -1.878 5.556 1.00 95.38 89 ILE A O 1
ATOM 727 N N . VAL A 1 90 ? -3.305 -1.702 6.516 1.00 93.81 90 VAL A N 1
ATOM 728 C CA . VAL A 1 90 ? -3.629 -2.356 7.782 1.00 93.81 90 VAL A CA 1
ATOM 729 C C . VAL A 1 90 ? -3.770 -1.284 8.855 1.00 93.81 90 VAL A C 1
ATOM 731 O O . VAL A 1 90 ? -2.828 -0.545 9.113 1.00 93.81 90 VAL A O 1
ATOM 734 N N . ALA A 1 91 ? -4.942 -1.161 9.471 1.00 92.00 91 ALA A N 1
ATOM 735 C CA . ALA A 1 91 ? -5.185 -0.141 10.489 1.00 92.00 91 ALA A CA 1
ATOM 736 C C . ALA A 1 91 ? -6.368 -0.500 11.399 1.00 92.00 91 ALA A C 1
ATOM 738 O O . ALA A 1 91 ? -7.149 -1.407 11.109 1.00 92.00 91 ALA A O 1
ATOM 739 N N . ASP A 1 92 ? -6.546 0.249 12.488 1.00 91.56 92 ASP A N 1
ATOM 740 C CA . ASP A 1 92 ? -7.726 0.112 13.347 1.00 91.56 92 ASP A CA 1
ATOM 741 C C . ASP A 1 92 ? -9.021 0.420 12.584 1.00 91.56 92 ASP A C 1
ATOM 743 O O . ASP A 1 92 ? -9.064 1.314 11.736 1.00 91.56 92 ASP A O 1
ATOM 747 N N . SER A 1 93 ? -10.105 -0.287 12.916 1.00 91.44 93 SER A N 1
ATOM 748 C CA . SER A 1 93 ? -11.405 -0.180 12.230 1.00 91.44 93 SER A CA 1
ATOM 749 C C . SER A 1 93 ? -11.967 1.246 12.202 1.00 91.44 93 SER A C 1
ATOM 751 O O . SER A 1 93 ? -12.580 1.657 11.219 1.00 91.44 93 SER A O 1
ATOM 753 N N . GLU A 1 94 ? -11.683 2.054 13.223 1.00 92.00 94 GLU A N 1
ATOM 754 C CA . GLU A 1 94 ? -12.060 3.473 13.286 1.00 92.00 94 GLU A CA 1
ATOM 755 C C . GLU A 1 94 ? -11.502 4.297 12.107 1.00 92.00 94 GLU A C 1
ATOM 757 O O . GLU A 1 94 ? -12.060 5.330 11.722 1.00 92.00 94 GLU A O 1
ATOM 762 N N . ARG A 1 95 ? -10.410 3.832 11.489 1.00 92.50 95 ARG A N 1
ATOM 763 C CA . ARG A 1 95 ? -9.730 4.499 10.375 1.00 92.50 95 ARG A CA 1
ATOM 764 C C . ARG A 1 95 ? -10.298 4.120 9.007 1.00 92.50 95 ARG A C 1
ATOM 766 O O . ARG A 1 95 ? -9.983 4.800 8.029 1.00 92.50 95 ARG A O 1
ATOM 773 N N . GLU A 1 96 ? -11.192 3.136 8.921 1.00 94.00 96 GLU A N 1
ATOM 774 C CA . GLU A 1 96 ? -11.793 2.674 7.660 1.00 94.00 96 GLU A CA 1
ATOM 775 C C . GLU A 1 96 ? -12.532 3.804 6.929 1.00 94.00 96 GLU A C 1
ATOM 777 O O . GLU A 1 96 ? -12.346 4.032 5.733 1.00 94.00 96 GLU A O 1
ATOM 782 N N . SER A 1 97 ? -13.296 4.612 7.670 1.00 94.56 97 SER A N 1
ATOM 783 C CA . SER A 1 97 ? -13.982 5.782 7.107 1.00 94.56 97 SER A CA 1
ATOM 784 C C . SER A 1 97 ? -13.005 6.817 6.537 1.00 94.56 97 SER A C 1
ATOM 786 O O . SER A 1 97 ? -13.316 7.497 5.557 1.00 94.56 97 SER A O 1
ATOM 788 N N . LYS A 1 98 ? -11.822 6.969 7.147 1.00 94.62 98 LYS A N 1
ATOM 789 C CA . LYS A 1 98 ? -10.770 7.867 6.655 1.00 94.62 98 LYS A CA 1
ATOM 790 C C . LYS A 1 98 ? -10.124 7.301 5.393 1.00 94.62 98 LYS A C 1
ATOM 792 O O . LYS A 1 98 ? -10.042 8.029 4.405 1.00 94.62 98 LYS A O 1
ATOM 797 N N . PHE A 1 99 ? -9.766 6.017 5.401 1.00 96.25 99 PHE A N 1
ATOM 798 C CA . PHE A 1 99 ? -9.282 5.304 4.220 1.00 96.25 99 PHE A CA 1
ATOM 799 C C . PHE A 1 99 ? -10.247 5.465 3.045 1.00 96.25 99 PHE A C 1
ATOM 801 O O . PHE A 1 99 ? -9.835 5.918 1.982 1.00 96.25 99 PHE A O 1
ATOM 808 N N . GLY A 1 100 ? -11.542 5.209 3.259 1.00 96.75 100 GLY A N 1
ATOM 809 C CA . GLY A 1 100 ? -12.569 5.321 2.226 1.00 96.75 100 G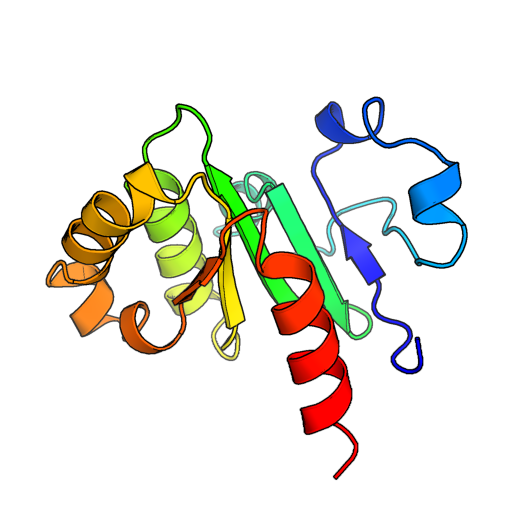LY A CA 1
ATOM 810 C C . GLY A 1 100 ? -12.624 6.707 1.581 1.00 96.75 100 GLY A C 1
ATOM 811 O O . GLY A 1 100 ? -12.767 6.814 0.365 1.00 96.75 100 GLY A O 1
ATOM 812 N N . ARG A 1 101 ? -12.453 7.787 2.353 1.00 96.25 101 ARG A N 1
ATOM 813 C CA . ARG A 1 101 ? -12.378 9.147 1.792 1.00 96.25 101 ARG A CA 1
ATOM 814 C C . ARG A 1 101 ? -11.097 9.377 0.996 1.00 96.25 101 ARG A C 1
ATOM 816 O O . ARG A 1 101 ? -11.141 10.001 -0.061 1.00 96.25 101 ARG A O 1
ATOM 823 N N . GLU A 1 102 ? -9.964 8.908 1.507 1.00 96.75 102 GLU A N 1
ATOM 824 C CA . GLU A 1 102 ? -8.654 9.171 0.915 1.00 96.75 102 GLU A CA 1
ATOM 825 C C . GLU A 1 102 ? -8.420 8.354 -0.358 1.00 96.75 102 GLU A C 1
ATOM 827 O O . GLU A 1 102 ? -8.030 8.937 -1.367 1.00 96.75 102 GLU A O 1
ATOM 832 N N . VAL A 1 103 ? -8.753 7.060 -0.362 1.00 97.38 103 VAL A N 1
ATOM 833 C CA . VAL A 1 103 ? -8.609 6.173 -1.530 1.00 97.38 103 VAL A CA 1
ATOM 834 C C . VAL A 1 103 ? -9.488 6.607 -2.705 1.00 97.38 103 VAL A C 1
ATOM 836 O O . VAL A 1 103 ? -9.134 6.424 -3.864 1.00 97.38 103 VAL A O 1
ATOM 839 N N . ASN A 1 104 ? -10.625 7.245 -2.426 1.00 96.69 104 ASN A N 1
ATOM 840 C CA . ASN A 1 104 ? -11.560 7.708 -3.449 1.00 96.69 104 ASN A CA 1
ATOM 841 C C . ASN A 1 104 ? -11.197 9.068 -4.062 1.00 96.69 104 ASN A C 1
ATOM 843 O O . ASN A 1 104 ? -11.947 9.585 -4.896 1.00 96.69 104 ASN A O 1
ATOM 847 N N . ARG A 1 105 ? -10.064 9.667 -3.677 1.00 96.81 105 ARG A N 1
ATOM 848 C CA . ARG A 1 105 ? -9.597 10.918 -4.284 1.00 96.81 105 ARG A CA 1
ATOM 849 C C . ARG A 1 105 ? -9.361 10.732 -5.793 1.00 96.81 105 ARG A C 1
ATOM 851 O O . ARG A 1 105 ? -8.892 9.671 -6.208 1.00 96.81 105 ARG A O 1
ATOM 858 N N . PRO A 1 106 ? -9.601 11.769 -6.624 1.00 97.81 106 PRO A N 1
ATOM 859 C CA . PRO A 1 106 ? -9.462 11.672 -8.081 1.00 97.81 106 PRO A CA 1
ATOM 860 C C . PRO A 1 106 ? -8.118 11.110 -8.556 1.00 97.81 106 PRO A C 1
ATOM 862 O O . PRO A 1 106 ? -8.082 10.359 -9.523 1.00 97.81 106 PRO A O 1
ATOM 865 N N . THR A 1 107 ? -7.032 11.420 -7.842 1.00 96.94 107 THR A N 1
ATOM 866 C CA . THR A 1 107 ? -5.680 10.943 -8.164 1.00 96.94 107 THR A CA 1
ATOM 867 C C . THR A 1 107 ? -5.569 9.413 -8.170 1.00 96.94 107 THR A C 1
ATOM 869 O O . THR A 1 107 ? -5.015 8.852 -9.109 1.00 96.94 107 THR A O 1
ATOM 872 N N . PHE A 1 108 ? -6.156 8.727 -7.184 1.00 97.44 108 PHE A N 1
ATOM 873 C CA . PHE A 1 108 ? -6.070 7.266 -7.054 1.00 97.44 108 PHE A CA 1
ATOM 874 C C . PHE A 1 108 ? -7.106 6.535 -7.912 1.00 97.44 108 PHE A C 1
ATOM 876 O O . PHE A 1 108 ? -6.912 5.377 -8.274 1.00 97.44 108 PHE A O 1
ATOM 883 N N . ARG A 1 109 ? -8.195 7.218 -8.282 1.00 96.56 109 ARG A N 1
ATOM 884 C CA . ARG A 1 109 ? -9.135 6.722 -9.295 1.00 96.56 109 ARG A CA 1
ATOM 885 C C . ARG A 1 109 ? -8.526 6.782 -10.692 1.00 96.56 109 ARG A C 1
ATOM 887 O O . ARG A 1 109 ? -8.641 5.828 -11.449 1.00 96.56 109 ARG A O 1
ATOM 894 N N . ALA A 1 110 ? -7.845 7.881 -11.022 1.00 96.75 110 ALA A N 1
ATOM 895 C CA . ALA A 1 110 ? -7.197 8.061 -12.318 1.00 96.75 110 ALA A CA 1
ATOM 896 C C . ALA A 1 110 ? -6.102 7.012 -12.576 1.00 96.75 110 ALA A C 1
ATOM 898 O O . ALA A 1 110 ? -6.006 6.495 -13.687 1.00 96.75 110 ALA A O 1
ATOM 899 N N . SER A 1 111 ? -5.324 6.651 -11.551 1.00 96.00 111 SER A N 1
ATOM 900 C CA . SER A 1 111 ? -4.323 5.577 -11.636 1.00 96.00 111 SER A CA 1
ATOM 901 C C . SER A 1 111 ? -4.902 4.165 -11.503 1.00 96.00 111 SER A C 1
ATOM 903 O O . SER A 1 111 ? -4.1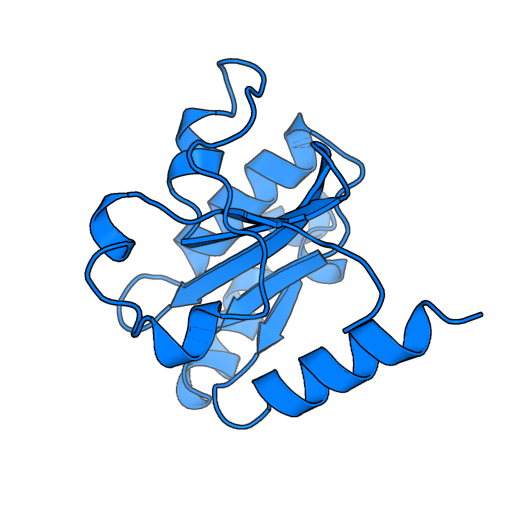76 3.194 -11.702 1.00 96.00 111 SER A O 1
ATOM 905 N N . LYS A 1 112 ? -6.194 4.038 -11.167 1.00 96.31 112 LYS A N 1
ATOM 906 C CA . LYS A 1 112 ? -6.869 2.786 -10.780 1.00 96.31 112 LYS A CA 1
ATOM 907 C C . LYS A 1 112 ? -6.315 2.124 -9.516 1.00 96.31 112 LYS A C 1
ATOM 909 O O . LYS A 1 112 ? -6.635 0.968 -9.245 1.00 96.31 112 LYS A O 1
ATOM 914 N N . LEU A 1 113 ? -5.534 2.838 -8.701 1.00 97.00 113 LEU A N 1
ATOM 915 C CA . LEU A 1 113 ? -5.089 2.324 -7.404 1.00 97.00 113 LEU A CA 1
ATOM 916 C C . LEU A 1 113 ? -6.276 1.988 -6.494 1.00 97.00 113 LEU A C 1
ATOM 918 O O . LEU A 1 113 ? -6.231 0.997 -5.771 1.00 97.00 113 LEU A O 1
ATOM 922 N N . SER A 1 114 ? -7.360 2.768 -6.558 1.00 96.38 114 SER A N 1
ATOM 923 C CA . SER A 1 114 ? -8.549 2.538 -5.728 1.00 96.38 114 SER A CA 1
ATOM 924 C C . SER A 1 114 ? -9.214 1.175 -5.944 1.00 96.38 114 SER A C 1
ATOM 926 O O . SER A 1 114 ? -9.974 0.735 -5.092 1.00 96.38 114 SER A O 1
ATOM 928 N N . GLU A 1 115 ? -8.946 0.519 -7.074 1.00 95.50 115 GLU A N 1
ATOM 929 C CA . GLU A 1 115 ? -9.451 -0.821 -7.408 1.00 95.50 115 GLU A CA 1
ATOM 930 C C . GLU A 1 115 ? -8.521 -1.943 -6.911 1.00 95.50 115 GLU A C 1
ATOM 932 O O . GLU A 1 115 ? -8.887 -3.112 -6.967 1.00 95.50 115 GLU A O 1
ATOM 937 N N . LYS A 1 116 ? -7.309 -1.593 -6.461 1.00 96.12 116 LYS A N 1
ATOM 938 C CA . LYS A 1 116 ? -6.209 -2.520 -6.143 1.00 96.12 116 LYS A CA 1
ATOM 939 C C . LYS A 1 116 ? -5.779 -2.478 -4.680 1.00 96.12 116 LYS A C 1
ATOM 941 O O . LYS A 1 116 ? -4.916 -3.253 -4.272 1.00 96.12 116 LYS A O 1
ATOM 946 N N . VAL A 1 117 ? -6.328 -1.546 -3.901 1.00 96.62 117 VAL A N 1
ATOM 947 C CA . VAL A 1 117 ? -5.982 -1.380 -2.491 1.00 96.62 117 VAL A CA 1
ATOM 948 C C . VAL A 1 117 ? -7.120 -1.837 -1.589 1.00 96.62 117 VAL A C 1
ATOM 950 O O . VAL A 1 117 ? -8.265 -1.411 -1.735 1.00 96.62 117 VAL A O 1
ATOM 953 N N . THR A 1 118 ? -6.785 -2.701 -0.637 1.00 95.19 118 THR A N 1
ATOM 954 C CA . THR A 1 118 ? -7.722 -3.259 0.337 1.00 95.19 118 THR A CA 1
ATOM 955 C C . THR A 1 118 ? -7.452 -2.669 1.715 1.00 95.19 118 THR A C 1
ATOM 957 O O . THR A 1 118 ? -6.300 -2.513 2.119 1.00 95.19 118 THR A O 1
ATOM 960 N N . PHE A 1 119 ? -8.512 -2.347 2.454 1.00 94.81 119 PHE A N 1
ATOM 961 C CA . PHE A 1 119 ? -8.407 -2.020 3.873 1.00 94.81 119 PHE A CA 1
ATOM 962 C C . PHE A 1 119 ? -8.544 -3.293 4.703 1.00 94.81 119 PHE A C 1
ATOM 964 O O . PHE A 1 119 ? -9.513 -4.037 4.553 1.00 94.81 119 PHE A O 1
ATOM 971 N N . LEU A 1 120 ? -7.584 -3.529 5.587 1.00 92.38 120 LEU A N 1
ATOM 972 C CA . LEU A 1 120 ? -7.556 -4.646 6.515 1.00 92.38 120 LEU A CA 1
ATOM 973 C C . LEU A 1 120 ? -7.522 -4.090 7.934 1.00 92.38 120 LEU A C 1
ATOM 975 O O . LEU A 1 120 ? -6.741 -3.198 8.251 1.00 92.38 120 LEU A O 1
ATOM 979 N N . ASN A 1 121 ? -8.347 -4.649 8.809 1.00 87.56 121 ASN A N 1
ATOM 980 C CA . ASN A 1 121 ? -8.234 -4.401 10.239 1.00 87.56 121 ASN A CA 1
ATOM 981 C C . ASN A 1 121 ? -7.567 -5.596 10.931 1.00 87.56 121 ASN A C 1
ATOM 983 O O . ASN A 1 121 ? -7.543 -6.710 10.396 1.00 87.56 121 ASN A O 1
ATOM 987 N N . TYR A 1 122 ? -7.047 -5.375 12.139 1.00 78.69 122 TYR A N 1
ATOM 988 C CA . TYR A 1 122 ? -6.358 -6.420 12.905 1.00 78.69 122 TYR A CA 1
ATOM 989 C C . TYR A 1 122 ? -7.240 -7.635 13.219 1.00 78.69 122 TYR A C 1
ATOM 991 O O . TYR A 1 122 ? -6.728 -8.737 13.389 1.00 78.69 122 TYR A O 1
ATOM 999 N N . GLN A 1 123 ? -8.562 -7.463 13.260 1.00 74.88 123 GLN A N 1
ATOM 1000 C CA . GLN A 1 123 ? -9.510 -8.546 13.540 1.00 74.88 123 GLN A CA 1
ATOM 1001 C C . GLN A 1 123 ? -9.685 -9.480 12.331 1.00 74.88 123 GLN A C 1
ATOM 1003 O O . GLN A 1 123 ? -9.894 -10.681 12.500 1.00 74.88 123 GLN A O 1
ATOM 1008 N N . ASN A 1 124 ? -9.548 -8.954 11.111 1.00 75.19 124 ASN A N 1
ATOM 1009 C CA . ASN A 1 124 ? -9.914 -9.655 9.879 1.00 75.19 124 ASN A CA 1
ATOM 1010 C C . ASN A 1 124 ? -8.700 -10.068 9.029 1.00 75.19 124 ASN A C 1
ATOM 1012 O O . ASN A 1 124 ? -8.865 -10.804 8.053 1.00 75.19 124 ASN A O 1
ATOM 1016 N N . ILE A 1 125 ? -7.483 -9.649 9.400 1.00 75.94 125 ILE A N 1
ATOM 1017 C CA . ILE A 1 125 ? -6.254 -9.930 8.639 1.00 75.94 125 ILE A CA 1
ATOM 1018 C C . ILE A 1 125 ? -5.982 -11.434 8.470 1.00 75.94 125 ILE A C 1
ATOM 1020 O O . ILE A 1 125 ? -5.560 -11.877 7.403 1.00 75.94 125 ILE A O 1
ATOM 1024 N N . TYR A 1 126 ? -6.306 -12.243 9.483 1.00 73.31 126 TYR A N 1
ATOM 1025 C CA . TYR A 1 126 ? -6.132 -13.696 9.427 1.00 73.31 126 TYR A CA 1
ATOM 1026 C C . TYR A 1 126 ? -7.070 -14.360 8.409 1.00 73.31 126 TYR A C 1
ATOM 1028 O O . TYR A 1 126 ? -6.659 -15.232 7.647 1.00 73.31 126 TYR A O 1
ATOM 1036 N N . GLN A 1 127 ? -8.328 -13.917 8.349 1.00 74.31 127 GLN A N 1
ATOM 1037 C CA . GLN A 1 127 ? -9.293 -14.434 7.375 1.00 74.31 127 GLN A CA 1
ATOM 1038 C C . GLN A 1 127 ? -8.933 -14.008 5.951 1.00 74.31 127 GLN A C 1
ATOM 1040 O O . GLN A 1 127 ? -9.014 -14.813 5.025 1.00 74.31 127 GLN A O 1
ATOM 1045 N N . TRP A 1 128 ? -8.470 -12.766 5.777 1.00 80.88 128 TRP A N 1
ATOM 1046 C CA . TRP A 1 128 ? -7.931 -12.306 4.500 1.00 80.88 128 TRP A CA 1
ATOM 1047 C C . TRP A 1 128 ? -6.777 -13.200 4.024 1.00 80.88 128 TRP A C 1
ATOM 1049 O O . TRP A 1 128 ? -6.808 -13.683 2.892 1.00 80.88 128 TRP A O 1
ATOM 1059 N N . PHE A 1 129 ? -5.822 -13.508 4.909 1.00 74.19 129 PHE A N 1
ATOM 1060 C CA . PHE A 1 129 ? -4.696 -14.392 4.600 1.00 74.19 129 PHE A CA 1
ATOM 1061 C C . PHE A 1 129 ? -5.142 -15.785 4.130 1.00 74.19 129 PHE A C 1
ATOM 1063 O O . PHE A 1 129 ? -4.620 -16.316 3.144 1.00 74.19 129 PHE A O 1
ATOM 1070 N N . ILE A 1 130 ? -6.127 -16.376 4.811 1.00 74.62 130 ILE A N 1
ATOM 1071 C CA . ILE A 1 130 ? -6.685 -17.679 4.427 1.00 74.62 130 ILE A CA 1
ATOM 1072 C C . ILE A 1 130 ? -7.324 -17.608 3.037 1.00 74.62 130 ILE A C 1
ATOM 1074 O O . ILE A 1 130 ? -7.096 -18.497 2.212 1.00 74.62 130 ILE A O 1
ATOM 1078 N N . ASN A 1 131 ? -8.089 -16.552 2.754 1.00 77.81 131 ASN A N 1
ATOM 1079 C CA . ASN A 1 131 ? -8.791 -16.396 1.483 1.00 77.81 131 ASN A CA 1
ATOM 1080 C C . ASN A 1 131 ? -7.821 -16.272 0.305 1.00 77.81 131 ASN A C 1
ATOM 1082 O O . ASN A 1 131 ? -7.979 -16.995 -0.680 1.00 77.81 131 ASN A O 1
ATOM 1086 N N . ILE A 1 132 ? -6.783 -15.433 0.416 1.00 72.06 132 ILE A N 1
ATOM 1087 C CA . ILE A 1 132 ? -5.792 -15.285 -0.662 1.00 72.06 132 ILE A CA 1
ATOM 1088 C C . ILE A 1 132 ? -5.009 -16.582 -0.892 1.00 72.06 132 ILE A C 1
ATOM 1090 O O . ILE A 1 132 ? -4.763 -16.970 -2.027 1.00 72.06 132 ILE A O 1
ATOM 1094 N N . SER A 1 133 ? -4.712 -17.318 0.182 1.00 66.44 133 SER A N 1
ATOM 1095 C CA . SER A 1 133 ? -4.000 -18.596 0.102 1.00 66.44 133 SER A CA 1
ATOM 1096 C C . SER A 1 133 ? -4.847 -19.703 -0.537 1.00 66.44 133 SER A C 1
ATOM 1098 O O . SER A 1 133 ? -4.306 -20.712 -0.990 1.00 66.44 133 SER A O 1
ATOM 1100 N N . SER A 1 134 ? -6.173 -19.532 -0.550 1.00 64.00 134 SER A N 1
ATOM 1101 C CA . SER A 1 134 ? -7.136 -20.508 -1.068 1.00 64.00 134 SER A CA 1
ATOM 1102 C C . SER A 1 134 ? -7.551 -20.226 -2.515 1.00 64.00 134 SER A C 1
ATOM 1104 O O . SER A 1 134 ? -7.807 -21.171 -3.257 1.00 64.00 134 SER A O 1
ATOM 1106 N N . GLN A 1 135 ? -7.601 -18.956 -2.939 1.00 55.97 135 GLN A N 1
ATOM 1107 C CA . GLN A 1 135 ? -8.013 -18.577 -4.301 1.00 55.97 135 GLN A CA 1
ATOM 1108 C C . GLN A 1 135 ? -6.980 -18.915 -5.383 1.00 55.97 135 GLN A C 1
ATOM 1110 O O . GLN A 1 135 ? -7.336 -19.018 -6.550 1.00 55.97 135 GLN A O 1
ATOM 1115 N N . GLU A 1 136 ? -5.722 -19.150 -5.014 1.00 50.50 136 GLU A N 1
ATOM 1116 C CA . GLU A 1 136 ? -4.651 -19.440 -5.973 1.00 50.50 136 GLU A CA 1
ATOM 1117 C C . GLU A 1 136 ? -4.336 -20.943 -6.132 1.00 50.50 136 GLU A C 1
ATOM 1119 O O . GLU A 1 136 ? -3.282 -21.302 -6.660 1.00 50.50 136 GLU A O 1
ATOM 1124 N N . LYS A 1 137 ? -5.224 -21.825 -5.644 1.00 41.25 137 LYS A N 1
ATOM 1125 C CA . LYS A 1 137 ? -5.148 -23.292 -5.808 1.00 41.25 137 LYS A CA 1
ATOM 1126 C C . LYS A 1 137 ? -5.935 -23.833 -7.017 1.00 41.25 137 LYS A C 1
ATOM 1128 O O . LYS A 1 137 ? -6.086 -25.050 -7.128 1.00 41.25 137 LYS A O 1
ATOM 1133 N N . LEU A 1 138 ? -6.438 -22.960 -7.891 1.00 33.22 138 LEU A N 1
ATOM 1134 C CA . LEU A 1 138 ? -7.186 -23.306 -9.109 1.00 33.22 138 LEU A CA 1
ATOM 1135 C C . LEU A 1 138 ? -6.391 -22.965 -10.370 1.00 33.22 138 LEU A C 1
ATOM 1137 O O . LEU A 1 138 ? -5.809 -21.859 -10.410 1.00 33.22 138 LEU A O 1
#

pLDDT: mean 83.99, std 14.33, range [33.22, 97.81]

Radius of gyration: 14.84 Å; chains: 1; bounding box: 32×36×31 Å

Foldseek 3Di:
DPQQKEKEAAPVCVVVDDVVVPVPHHYDPDQQDDPPVLPVLLNPFGMFIDRVNHTAATEHEDEPDQPLSLLVSLLCCCVPVNPHQAYEYEYAPVCVVVNVVNCPPPSNVVSVVSVRYDYHYPVCVVVVVVVVVPVPPD

Secondary structure (DSSP, 8-state):
--S--EEE--GGGTTSS-HHHHTTSEE-SSPPP--HHHHHHHHT-SEEEEETTEEEEEEEE-SSS-HHHHHHHHHHHHHHH-----EEEE--GGGHHHHHHHHTSHHHHHTTGGGTEEEE-TTTHHHHHHHHHHHTT-